Protein AF-A0A7X0HT77-F1 (afdb_monomer)

Solvent-accessible surface area (backbone atoms only — not comparable to full-atom values): 7032 Å² total; per-residue (Å²): 119,76,43,78,57,40,73,88,34,80,32,79,78,48,75,46,82,43,75,36,93,40,74,44,34,36,32,41,37,42,38,34,40,29,39,38,37,39,40,57,49,73,36,59,45,48,38,40,27,39,40,38,36,36,20,50,75,81,44,79,76,49,78,48,78,51,74,52,69,52,80,50,75,30,90,58,59,51,75,48,76,46,72,48,79,41,78,50,74,44,55,79,39,57,63,38,81,42,41,37,37,35,30,35,26,33,81,45,70,68,49,95,71,60,45,54,28,40,45,63,68,50,77,48,78,43,78,100

Radius of gyration: 16.93 Å; Cα contacts (8 Å, |Δi|>4): 342; chains: 1; bounding box: 42×22×46 Å

pLDDT: mean 90.61, std 7.8, range [62.62, 97.88]

Mean predicted aligned error: 4.73 Å

Secondary structure (DSSP, 8-state):
--EE-BBTB-EEEEEEEEEESSTT--EEEEEEEEEEEEE-TT-S-EEEEEEEEEEETTEEEEEEEEEEEE-S--SS-EEEEEEEEEEEEE--PPSEEEEEEEEEEEEEE-STT-EEEEEEEEEEEEE-

Sequence (128 aa):
MAIPFGVGTETTVLTLPVVTTQNLQPVKLDGFVQIQAVIPLGLLSYEYGVNLRIRRNGNLLLTETLRQGNSITLTLSFTQVSSIPISLVDNNSLLGTNTYTVTVEFFARSGAGVTITAQSRAINALTI

Structure (mmCIF, N/CA/C/O backbone):
data_AF-A0A7X0HT77-F1
#
_entry.id   AF-A0A7X0HT77-F1
#
loop_
_atom_site.group_PDB
_atom_site.id
_atom_site.type_symbol
_atom_site.label_atom_id
_atom_site.label_alt_id
_atom_site.label_comp_id
_atom_site.label_asym_id
_atom_site.label_entity_id
_atom_site.label_seq_id
_atom_site.pdbx_PDB_ins_code
_atom_site.Cartn_x
_atom_site.Cartn_y
_atom_site.Cartn_z
_atom_site.occupancy
_atom_site.B_iso_or_equiv
_atom_site.auth_seq_id
_atom_site.auth_comp_id
_atom_site.auth_asym_id
_atom_site.auth_atom_id
_atom_site.pdbx_PDB_model_num
ATOM 1 N N . MET A 1 1 ? 11.425 -7.467 4.389 1.00 70.31 1 MET A N 1
ATOM 2 C CA . MET A 1 1 ? 11.035 -8.275 3.212 1.00 70.31 1 MET A CA 1
ATOM 3 C C . MET A 1 1 ? 10.399 -7.353 2.178 1.00 70.31 1 MET A C 1
ATOM 5 O O . MET A 1 1 ? 9.533 -6.561 2.545 1.00 70.31 1 MET A O 1
ATOM 9 N N . ALA A 1 2 ? 10.855 -7.403 0.925 1.00 85.12 2 ALA A N 1
ATOM 10 C CA . ALA A 1 2 ? 10.259 -6.638 -0.170 1.00 85.12 2 ALA A CA 1
ATOM 11 C C . ALA A 1 2 ? 8.913 -7.260 -0.576 1.00 85.12 2 ALA A C 1
ATOM 13 O O . ALA A 1 2 ? 8.788 -8.482 -0.571 1.00 85.12 2 ALA A O 1
ATOM 14 N N . ILE A 1 3 ? 7.921 -6.439 -0.926 1.00 84.31 3 ILE A N 1
ATOM 15 C CA . ILE A 1 3 ? 6.627 -6.922 -1.443 1.00 84.31 3 ILE A CA 1
ATOM 16 C C . ILE A 1 3 ? 6.459 -6.336 -2.845 1.00 84.31 3 ILE A C 1
ATOM 18 O O . ILE A 1 3 ? 6.414 -5.104 -2.964 1.00 84.31 3 ILE A O 1
ATOM 22 N N . PRO A 1 4 ? 6.416 -7.176 -3.894 1.00 83.25 4 PRO A N 1
ATOM 23 C CA . PRO A 1 4 ? 6.081 -6.724 -5.235 1.00 83.25 4 PRO A CA 1
ATOM 24 C C . PRO A 1 4 ? 4.594 -6.365 -5.300 1.00 83.25 4 PRO A C 1
ATOM 26 O O . PRO A 1 4 ? 3.772 -6.976 -4.622 1.00 83.25 4 PRO A O 1
ATOM 29 N N . PHE A 1 5 ? 4.253 -5.380 -6.120 1.00 84.94 5 PHE A N 1
ATOM 30 C CA . PHE A 1 5 ? 2.870 -5.009 -6.407 1.00 84.94 5 PHE A CA 1
ATOM 31 C C . PHE A 1 5 ? 2.751 -4.557 -7.866 1.00 84.94 5 PHE A C 1
ATOM 33 O O . PHE A 1 5 ? 3.759 -4.251 -8.508 1.00 84.94 5 PHE A O 1
ATOM 40 N N . GLY A 1 6 ? 1.538 -4.604 -8.417 1.00 78.56 6 GLY A N 1
ATOM 41 C CA . GLY A 1 6 ? 1.288 -4.502 -9.857 1.00 78.56 6 GLY A CA 1
ATOM 42 C C . GLY A 1 6 ? 0.388 -3.336 -10.253 1.00 78.56 6 GLY A C 1
ATOM 43 O O . GLY A 1 6 ? -0.196 -2.658 -9.406 1.00 78.56 6 GLY A O 1
ATOM 44 N N . VAL A 1 7 ? 0.285 -3.109 -11.565 1.00 79.25 7 VAL A N 1
ATOM 45 C CA . VAL A 1 7 ? -0.640 -2.125 -12.148 1.00 79.25 7 VAL A CA 1
ATOM 46 C C . VAL A 1 7 ? -2.069 -2.623 -11.979 1.00 79.25 7 VAL A C 1
ATOM 48 O O . VAL A 1 7 ? -2.349 -3.783 -12.279 1.00 79.25 7 VAL A O 1
ATOM 51 N N . GLY A 1 8 ? -2.961 -1.766 -11.480 1.00 76.25 8 GLY A N 1
ATOM 52 C CA . GLY A 1 8 ? -4.371 -2.119 -11.292 1.00 76.25 8 GLY A CA 1
ATOM 53 C C . GLY A 1 8 ? -4.623 -3.167 -10.202 1.00 76.25 8 GLY A C 1
ATOM 54 O O . GLY A 1 8 ? -5.720 -3.713 -10.127 1.00 76.25 8 GLY A O 1
ATOM 55 N N . THR A 1 9 ? -3.613 -3.504 -9.389 1.00 86.81 9 THR A N 1
ATOM 56 C CA . THR A 1 9 ? -3.719 -4.513 -8.326 1.00 86.81 9 THR A CA 1
ATOM 57 C C . THR A 1 9 ? -3.324 -3.906 -6.990 1.00 86.81 9 THR A C 1
ATOM 59 O O . THR A 1 9 ? -2.144 -3.663 -6.726 1.00 86.81 9 THR A O 1
ATOM 62 N N . GLU A 1 10 ? -4.306 -3.702 -6.115 1.00 92.50 10 GLU A N 1
ATOM 63 C CA . GLU A 1 10 ? -4.029 -3.313 -4.736 1.00 92.50 10 GLU A CA 1
ATOM 64 C C . GLU A 1 10 ? -3.387 -4.471 -3.975 1.00 92.50 10 GLU A C 1
ATOM 66 O O . GLU A 1 10 ? -3.921 -5.575 -3.907 1.00 92.50 10 GLU A O 1
ATOM 71 N N . THR A 1 11 ? -2.230 -4.211 -3.378 1.00 94.62 11 THR A N 1
ATOM 72 C CA . THR A 1 11 ? -1.493 -5.191 -2.583 1.00 94.62 11 THR A CA 1
ATOM 73 C C . THR A 1 11 ? -1.433 -4.735 -1.137 1.00 94.62 11 THR A C 1
ATOM 75 O O . THR A 1 11 ? -0.940 -3.644 -0.848 1.00 94.62 11 THR A O 1
ATOM 78 N N . THR A 1 12 ? -1.913 -5.572 -0.219 1.00 95.62 12 THR A N 1
ATOM 79 C CA . THR A 1 12 ? -1.812 -5.322 1.222 1.00 95.62 12 THR A CA 1
ATOM 80 C C . THR A 1 12 ? -0.361 -5.369 1.670 1.00 95.62 12 THR A C 1
ATOM 82 O O . THR A 1 12 ? 0.363 -6.325 1.397 1.00 95.62 12 THR A O 1
ATOM 85 N N . VAL A 1 13 ? 0.060 -4.328 2.383 1.00 95.44 13 VAL A N 1
ATOM 86 C CA . VAL A 1 13 ? 1.430 -4.194 2.887 1.00 95.44 13 VAL A CA 1
ATOM 87 C C . VAL A 1 13 ? 1.516 -4.176 4.403 1.00 95.44 13 VAL A C 1
ATOM 89 O O . VAL A 1 13 ? 2.564 -4.529 4.938 1.00 95.44 13 VAL A O 1
ATOM 92 N N . LEU A 1 14 ? 0.441 -3.774 5.082 1.00 95.81 14 LEU A N 1
ATOM 93 C CA . LEU A 1 14 ? 0.316 -3.775 6.536 1.00 95.81 14 LEU A CA 1
ATOM 94 C C . LEU A 1 14 ? -1.140 -3.999 6.936 1.00 95.81 14 LEU A C 1
ATOM 96 O O . LEU A 1 14 ? -2.061 -3.527 6.266 1.00 95.81 14 LEU A O 1
ATOM 100 N N . THR A 1 15 ? -1.321 -4.644 8.081 1.00 96.56 15 THR A N 1
ATOM 101 C CA . THR A 1 15 ? -2.596 -4.747 8.792 1.00 96.56 15 THR A CA 1
ATOM 102 C C . THR A 1 15 ? -2.352 -4.471 10.267 1.00 96.56 15 THR A C 1
ATOM 104 O O . THR A 1 15 ? -1.425 -5.043 10.840 1.00 96.56 15 THR A O 1
ATOM 107 N N . LEU A 1 16 ? -3.178 -3.630 10.881 1.00 97.25 16 LEU A N 1
ATOM 108 C CA . LEU A 1 16 ? -3.094 -3.285 12.295 1.00 97.25 16 LEU A CA 1
ATOM 109 C C . LEU A 1 16 ? -4.485 -3.387 12.939 1.00 97.25 16 LEU A C 1
ATOM 111 O O . LEU A 1 16 ? -5.359 -2.578 12.614 1.00 97.25 16 LEU A O 1
ATOM 115 N N . PRO A 1 17 ? -4.718 -4.358 13.838 1.00 97.31 17 PRO A N 1
ATOM 116 C CA . PRO A 1 17 ? -5.907 -4.360 14.676 1.00 97.31 17 PRO A CA 1
ATOM 117 C C . PRO A 1 17 ? -5.767 -3.309 15.785 1.00 97.31 17 PRO A C 1
ATOM 119 O O . PRO A 1 17 ? -4.743 -3.241 16.461 1.00 97.31 17 PRO A O 1
ATOM 122 N N . VAL A 1 18 ? -6.809 -2.508 15.989 1.00 96.75 18 VAL A N 1
ATOM 123 C CA . VAL A 1 18 ? -6.887 -1.493 17.045 1.00 96.75 18 VAL A CA 1
ATOM 124 C C . VAL A 1 18 ? -8.207 -1.663 17.775 1.00 96.75 18 VAL A C 1
ATOM 126 O O . VAL A 1 18 ? -9.269 -1.654 17.152 1.00 96.75 18 VAL A O 1
ATOM 129 N N . VAL A 1 19 ? -8.145 -1.826 19.091 1.00 96.31 19 VAL A N 1
ATOM 130 C CA . VAL A 1 19 ? -9.336 -1.958 19.932 1.00 96.31 19 VAL A CA 1
ATOM 131 C C . VAL A 1 19 ? -9.756 -0.580 20.404 1.00 96.31 19 VAL A C 1
ATOM 133 O O . VAL A 1 19 ? -8.963 0.116 21.025 1.00 96.31 19 VAL A O 1
ATOM 136 N N . THR A 1 20 ? -11.001 -0.209 20.147 1.00 96.12 20 THR A N 1
ATOM 137 C CA . THR A 1 20 ? -11.623 0.984 20.720 1.00 96.12 20 THR A CA 1
ATOM 138 C C . THR A 1 20 ? -12.612 0.575 21.801 1.00 96.12 20 THR A C 1
ATOM 140 O O . THR A 1 20 ? -13.305 -0.441 21.698 1.00 96.12 20 THR A O 1
ATOM 143 N N . THR A 1 21 ? -12.656 1.359 22.872 1.00 95.12 21 THR A N 1
ATOM 144 C CA . THR A 1 21 ? -13.464 1.085 24.071 1.00 95.12 21 THR A CA 1
ATOM 145 C C . THR A 1 21 ? -14.703 1.970 24.156 1.00 95.12 21 THR A C 1
ATOM 147 O O . THR A 1 21 ? -15.550 1.765 25.025 1.00 95.12 21 THR A O 1
ATOM 150 N N . GLN A 1 22 ? -14.834 2.931 23.240 1.00 93.44 22 GLN A N 1
ATOM 151 C CA . GLN A 1 22 ? -15.973 3.833 23.125 1.00 93.44 22 GLN A CA 1
ATOM 152 C C . GLN A 1 22 ? -16.408 3.943 21.662 1.00 93.44 22 GLN A C 1
ATOM 154 O O . GLN A 1 22 ? -15.613 3.751 20.740 1.00 93.44 22 GLN A O 1
ATOM 159 N N . ASN A 1 23 ? -17.688 4.240 21.443 1.00 90.50 23 ASN A N 1
ATOM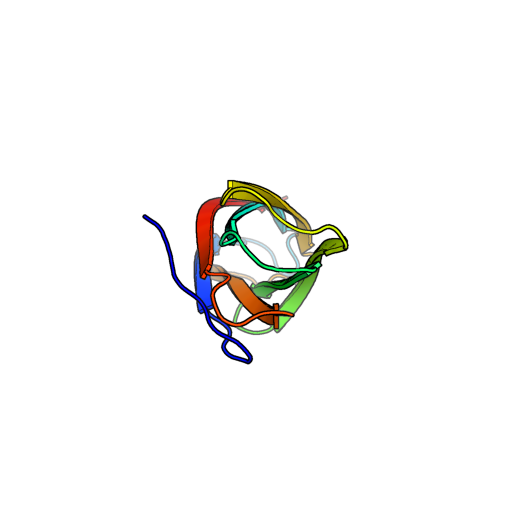 160 C CA . ASN A 1 23 ? -18.187 4.490 20.097 1.00 90.50 23 ASN A CA 1
ATOM 161 C C . ASN A 1 23 ? -17.625 5.819 19.573 1.00 90.50 23 ASN A C 1
ATOM 163 O O . ASN A 1 23 ? -17.624 6.797 20.318 1.00 90.50 23 ASN A O 1
ATOM 167 N N . LEU A 1 24 ? -17.192 5.856 18.308 1.00 91.88 24 LEU A N 1
ATOM 168 C CA . LEU A 1 24 ? -16.564 7.032 17.689 1.00 91.88 24 LEU A CA 1
ATOM 169 C C . LEU A 1 24 ? -15.292 7.503 18.419 1.00 91.88 24 LEU A C 1
ATOM 171 O O . LEU A 1 24 ? -14.954 8.685 18.391 1.00 91.88 24 LEU A O 1
ATOM 175 N N . GLN A 1 25 ? -14.577 6.582 19.073 1.00 95.19 25 GLN A N 1
ATOM 176 C CA . GLN A 1 25 ? -13.308 6.898 19.719 1.00 95.19 25 GLN A CA 1
ATOM 177 C C . GLN A 1 25 ? -12.271 7.318 18.663 1.00 95.19 25 GLN A C 1
ATOM 179 O O . GLN A 1 25 ? -12.002 6.534 17.743 1.00 95.19 25 GLN A O 1
ATOM 184 N N . PRO A 1 26 ? -11.652 8.504 18.765 1.00 96.50 26 PRO A N 1
ATOM 185 C CA . PRO A 1 26 ? -10.634 8.909 17.811 1.00 96.50 26 PRO A CA 1
ATOM 186 C C . PRO A 1 26 ? -9.434 7.957 17.821 1.00 96.50 26 PRO A C 1
ATOM 188 O O . PRO A 1 26 ? -8.910 7.591 18.874 1.00 96.50 26 PRO A O 1
ATOM 191 N N . VAL A 1 27 ? -8.968 7.582 16.633 1.00 97.62 27 VAL A N 1
ATOM 192 C CA . VAL A 1 27 ? -7.737 6.813 16.441 1.00 97.62 27 VAL A CA 1
ATOM 193 C C . VAL A 1 27 ? -6.775 7.633 15.597 1.00 97.62 27 VAL A C 1
ATOM 195 O O . VAL A 1 27 ? -7.007 7.863 14.410 1.00 97.62 27 VAL A O 1
ATOM 198 N N . LYS A 1 28 ? -5.669 8.068 16.198 1.00 97.62 28 LYS A N 1
ATOM 199 C CA . LYS A 1 28 ? -4.553 8.663 15.465 1.00 97.62 28 LYS A CA 1
ATOM 200 C C . LYS A 1 28 ? -3.727 7.545 14.842 1.00 97.62 28 LYS A C 1
ATOM 202 O O . LYS A 1 28 ? -3.257 6.666 15.559 1.00 97.62 28 LYS A O 1
ATOM 207 N N . LEU A 1 29 ? -3.535 7.591 13.528 1.00 97.62 29 LEU A N 1
ATOM 208 C CA . LEU A 1 29 ? -2.611 6.718 12.812 1.00 97.62 29 LEU A CA 1
ATOM 209 C C . LEU A 1 29 ? -1.428 7.533 12.313 1.00 97.62 29 LEU A C 1
ATOM 211 O O . LEU A 1 29 ? -1.621 8.561 11.662 1.00 97.62 29 LEU A O 1
ATOM 215 N N . ASP A 1 30 ? -0.228 7.018 12.554 1.00 97.75 30 ASP A N 1
ATOM 216 C CA . ASP A 1 30 ? 1.016 7.544 12.002 1.00 97.75 30 ASP A CA 1
ATOM 217 C C . ASP A 1 30 ? 1.873 6.397 11.472 1.00 97.75 30 ASP A C 1
ATOM 219 O O . ASP A 1 30 ? 1.861 5.283 12.001 1.00 97.75 30 ASP A O 1
ATOM 223 N N . GLY A 1 31 ? 2.622 6.646 10.405 1.00 96.81 31 GLY A N 1
ATOM 224 C CA . GLY A 1 31 ? 3.429 5.606 9.788 1.00 96.81 31 GLY A CA 1
ATOM 225 C C . GLY A 1 31 ? 4.026 6.013 8.456 1.00 96.81 31 GLY A C 1
ATOM 226 O O . GLY A 1 31 ? 4.067 7.189 8.098 1.00 96.81 31 GLY A O 1
ATOM 227 N N . PHE A 1 32 ? 4.496 5.017 7.715 1.00 97.06 32 PHE A N 1
ATOM 228 C CA . PHE A 1 32 ? 5.012 5.204 6.370 1.00 97.06 32 PHE A CA 1
ATOM 229 C C . PHE A 1 32 ? 5.082 3.889 5.590 1.00 97.06 32 PHE A C 1
ATOM 231 O O . PHE A 1 32 ? 5.148 2.794 6.157 1.00 97.06 32 PHE A O 1
ATOM 238 N N . VAL A 1 33 ? 5.171 4.012 4.267 1.00 96.88 33 VAL A N 1
ATOM 239 C CA . VAL A 1 33 ? 5.593 2.932 3.370 1.00 96.88 33 VAL A CA 1
ATOM 240 C C . VAL A 1 33 ? 6.744 3.434 2.506 1.00 96.88 33 VAL A C 1
ATOM 242 O O . VAL A 1 33 ? 6.5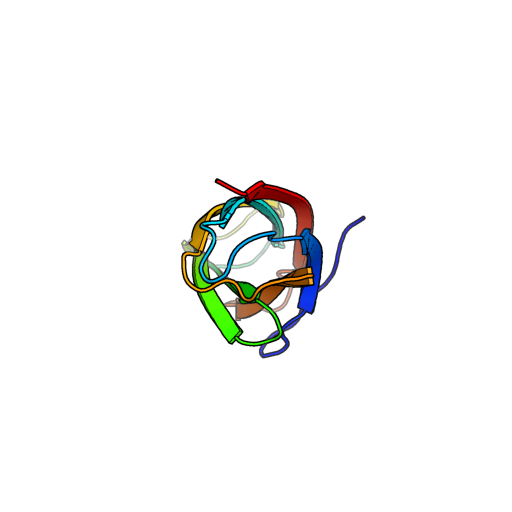96 4.411 1.774 1.00 96.88 33 VAL A O 1
ATOM 245 N N . GLN A 1 34 ? 7.889 2.753 2.565 1.00 96.12 34 GLN A N 1
ATOM 246 C CA . GLN A 1 34 ? 8.994 2.993 1.644 1.00 96.12 34 GLN A CA 1
ATOM 247 C C . GLN A 1 34 ? 8.759 2.258 0.330 1.00 96.12 34 GLN A C 1
ATOM 249 O O . GLN A 1 34 ? 8.486 1.057 0.309 1.00 96.12 34 GLN A O 1
ATOM 254 N N . ILE A 1 35 ? 8.924 2.985 -0.764 1.00 94.88 35 ILE A N 1
ATOM 255 C CA . ILE A 1 35 ? 8.863 2.507 -2.135 1.00 94.88 35 ILE A CA 1
ATOM 256 C C . ILE A 1 35 ? 10.276 2.547 -2.701 1.00 94.88 35 ILE A C 1
ATOM 258 O O . ILE A 1 35 ? 10.916 3.596 -2.712 1.00 94.88 35 ILE A O 1
ATOM 262 N N . GLN A 1 36 ? 10.753 1.403 -3.174 1.00 93.56 36 GLN A N 1
ATOM 263 C CA . GLN A 1 36 ? 12.005 1.294 -3.906 1.00 93.56 36 GLN A CA 1
ATOM 264 C C . GLN A 1 36 ? 11.703 1.050 -5.376 1.00 93.56 36 GLN A C 1
ATOM 266 O O . GLN A 1 36 ? 11.087 0.036 -5.705 1.00 93.56 36 GLN A O 1
ATOM 271 N N . ALA A 1 37 ? 12.194 1.934 -6.237 1.00 90.62 37 ALA A N 1
ATOM 272 C CA . ALA A 1 37 ? 12.164 1.799 -7.682 1.00 90.62 37 ALA A CA 1
ATOM 273 C C . ALA A 1 37 ? 13.581 1.540 -8.215 1.00 90.62 37 ALA A C 1
ATOM 275 O O . ALA A 1 37 ? 14.509 2.278 -7.894 1.00 90.62 37 ALA A O 1
ATOM 276 N N . VAL A 1 38 ? 13.755 0.500 -9.025 1.00 90.88 38 VAL A N 1
ATOM 277 C CA . VAL A 1 38 ? 14.999 0.207 -9.747 1.00 90.88 38 VAL A CA 1
ATOM 278 C C . VAL A 1 38 ? 14.806 0.623 -11.195 1.00 90.88 38 VAL A C 1
ATOM 280 O O . VAL A 1 38 ? 13.940 0.093 -11.897 1.00 90.88 38 VAL A O 1
ATOM 283 N N . ILE A 1 39 ? 15.601 1.598 -11.623 1.00 90.06 39 ILE A N 1
ATOM 284 C CA . ILE A 1 39 ? 15.501 2.232 -12.930 1.00 90.06 39 ILE A CA 1
ATOM 285 C C . ILE A 1 39 ? 16.658 1.723 -13.800 1.00 90.06 39 ILE A C 1
ATOM 287 O O . ILE A 1 39 ? 17.821 1.913 -13.430 1.00 90.06 39 ILE A O 1
ATOM 291 N N . PRO A 1 40 ? 16.380 1.046 -14.928 1.00 88.44 40 PRO A N 1
ATOM 292 C CA . PRO A 1 40 ? 17.427 0.546 -15.810 1.00 88.44 40 PRO A CA 1
ATOM 293 C C . PRO A 1 40 ? 18.100 1.684 -16.590 1.00 88.44 40 PRO A C 1
ATOM 295 O O . PRO A 1 40 ? 17.516 2.747 -16.809 1.00 88.44 40 PRO A O 1
ATOM 298 N N . LEU A 1 41 ? 19.331 1.435 -17.039 1.00 88.25 41 LEU A N 1
ATOM 299 C CA . LEU A 1 41 ? 20.033 2.319 -17.973 1.00 88.25 41 LEU A CA 1
ATOM 300 C C . LEU A 1 41 ? 19.354 2.324 -19.351 1.00 88.25 41 LEU A C 1
ATOM 302 O O . LEU A 1 41 ? 18.651 1.379 -19.710 1.00 88.25 41 LEU A O 1
ATOM 306 N N . GLY A 1 42 ? 19.601 3.368 -20.140 1.00 83.56 42 GLY A N 1
ATOM 307 C CA . GLY A 1 42 ? 19.127 3.466 -21.524 1.00 83.56 42 GLY A CA 1
ATOM 308 C C . GLY A 1 42 ? 17.696 3.983 -21.686 1.00 83.56 42 GLY A C 1
ATOM 309 O O . GLY A 1 42 ? 17.231 4.118 -22.816 1.00 83.56 42 GLY A O 1
ATOM 310 N N . LEU A 1 43 ? 16.998 4.317 -20.594 1.00 84.19 43 LEU A N 1
ATOM 311 C CA . LEU A 1 43 ? 15.735 5.049 -20.684 1.00 84.19 43 LEU A CA 1
ATOM 312 C C . LEU A 1 43 ? 16.001 6.527 -21.005 1.00 84.19 43 LEU A C 1
ATOM 314 O O . LEU A 1 43 ? 16.893 7.148 -20.426 1.00 84.19 43 LEU A O 1
ATOM 318 N N . LEU A 1 44 ? 15.201 7.091 -21.912 1.00 84.19 44 LEU A N 1
ATOM 319 C CA . LEU A 1 44 ? 15.203 8.528 -22.231 1.00 84.19 44 LEU A CA 1
ATOM 320 C C . LEU A 1 44 ? 14.415 9.350 -21.201 1.00 84.19 44 LEU A C 1
ATOM 322 O O . LEU A 1 44 ? 14.635 10.548 -21.035 1.00 84.19 44 LEU A O 1
ATOM 326 N N . SER A 1 45 ? 13.486 8.693 -20.512 1.00 84.31 45 SER A N 1
ATOM 327 C CA . SER A 1 45 ? 12.714 9.233 -19.403 1.00 84.31 45 SER A CA 1
ATOM 328 C C . SER A 1 45 ? 12.212 8.093 -18.522 1.00 84.31 45 SER A C 1
ATOM 330 O O . SER A 1 45 ? 12.064 6.951 -18.969 1.00 84.31 45 SER A O 1
ATOM 332 N N . TYR A 1 46 ? 11.937 8.396 -17.258 1.00 86.44 46 TYR A N 1
ATOM 333 C CA . TYR A 1 46 ? 11.237 7.487 -16.361 1.00 86.44 46 TYR A CA 1
ATOM 334 C C . TYR A 1 46 ? 10.152 8.241 -15.604 1.00 86.44 46 TYR A C 1
ATOM 336 O O . TYR A 1 46 ? 10.311 9.406 -15.255 1.00 86.44 46 TYR A O 1
ATOM 344 N N . GLU A 1 47 ? 9.059 7.553 -15.325 1.00 87.75 47 GLU A N 1
ATOM 345 C CA . GLU A 1 47 ? 7.991 8.011 -14.461 1.00 87.75 47 GLU A CA 1
ATOM 346 C C . GLU A 1 47 ? 7.352 6.797 -13.796 1.00 87.75 47 GLU A C 1
ATOM 348 O O . GLU A 1 47 ? 7.129 5.763 -14.439 1.00 87.75 47 GLU A O 1
ATOM 353 N N . TYR A 1 48 ? 7.046 6.927 -12.512 1.00 88.94 48 TYR A N 1
ATOM 354 C CA . TYR A 1 48 ? 6.223 5.976 -11.794 1.00 88.94 48 TYR A CA 1
ATOM 355 C C . TYR A 1 48 ? 5.291 6.668 -10.805 1.00 88.94 48 TYR A C 1
ATOM 357 O O . TYR A 1 48 ? 5.613 7.704 -10.218 1.00 88.94 48 TYR A O 1
ATOM 365 N N . GLY A 1 49 ? 4.125 6.055 -10.627 1.00 91.31 49 GLY A N 1
ATOM 366 C CA . GLY A 1 49 ? 3.083 6.499 -9.717 1.00 91.31 49 GLY A CA 1
ATOM 367 C C . GLY A 1 49 ? 2.620 5.362 -8.814 1.00 91.31 49 GLY A C 1
ATOM 368 O O . GLY A 1 49 ? 2.238 4.300 -9.312 1.00 91.31 49 GLY A O 1
ATOM 369 N N . VAL A 1 50 ? 2.631 5.595 -7.502 1.00 93.69 50 VAL A N 1
ATOM 370 C CA . VAL A 1 50 ? 2.125 4.676 -6.479 1.00 93.69 50 VAL A CA 1
ATOM 371 C C . VAL A 1 50 ? 1.009 5.343 -5.691 1.00 93.69 50 VAL A C 1
ATOM 373 O O . VAL A 1 50 ? 1.204 6.425 -5.141 1.00 93.69 50 VAL A O 1
ATOM 376 N N . ASN A 1 51 ? -0.127 4.661 -5.591 1.00 95.19 51 ASN A N 1
ATOM 377 C CA . ASN A 1 51 ? -1.174 5.001 -4.638 1.00 95.19 51 ASN A CA 1
ATOM 378 C C . ASN A 1 51 ? -0.978 4.172 -3.377 1.00 95.19 51 ASN A C 1
ATOM 380 O O . ASN A 1 51 ? -0.838 2.954 -3.457 1.00 95.19 51 ASN A O 1
ATOM 384 N N . LEU A 1 52 ? -1.009 4.821 -2.222 1.00 96.75 52 LEU A N 1
ATOM 385 C CA . LEU A 1 52 ? -1.168 4.194 -0.921 1.00 96.75 52 LEU A CA 1
ATOM 386 C C . LEU A 1 52 ? -2.589 4.456 -0.449 1.00 96.75 52 LEU A C 1
ATOM 388 O O . LEU A 1 52 ? -3.053 5.590 -0.492 1.00 96.75 52 LEU A O 1
ATOM 392 N N . ARG A 1 53 ? -3.283 3.426 0.026 1.00 97.50 53 ARG A N 1
ATOM 393 C CA . ARG A 1 53 ? -4.630 3.566 0.580 1.00 97.50 53 ARG A CA 1
ATOM 394 C C . ARG A 1 53 ? -4.704 2.973 1.967 1.00 97.50 53 ARG A C 1
ATOM 396 O O . ARG A 1 53 ? -4.120 1.923 2.229 1.00 97.50 53 ARG A O 1
ATOM 403 N N . ILE A 1 54 ? -5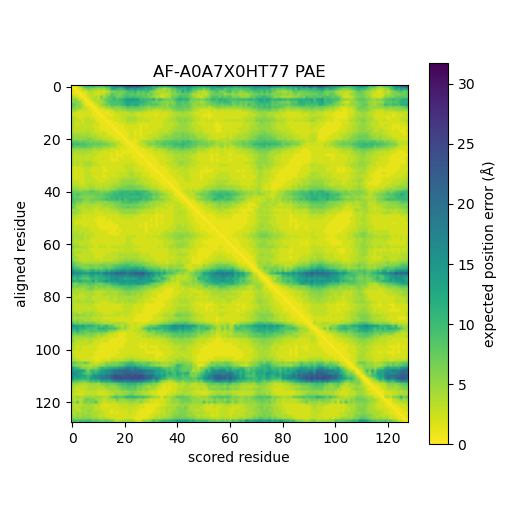.449 3.642 2.837 1.00 97.81 54 ILE A N 1
ATOM 404 C CA . ILE A 1 54 ? -5.712 3.185 4.199 1.00 97.81 54 ILE A CA 1
ATOM 405 C C . ILE A 1 54 ? -7.195 2.918 4.327 1.00 97.81 54 ILE A C 1
ATOM 407 O O . ILE A 1 54 ? -8.019 3.773 3.996 1.00 97.81 54 ILE A O 1
ATOM 411 N N . ARG A 1 55 ? -7.530 1.726 4.812 1.00 97.75 55 ARG A N 1
ATOM 412 C CA . ARG A 1 55 ? -8.907 1.293 5.024 1.00 97.75 55 ARG A CA 1
ATOM 413 C C . ARG A 1 55 ? -9.128 0.853 6.454 1.00 97.75 55 ARG A C 1
ATOM 415 O O . ARG A 1 55 ? -8.284 0.146 6.991 1.00 97.75 55 ARG A O 1
ATOM 422 N N . ARG A 1 56 ? -10.288 1.171 7.020 1.00 97.00 56 ARG A N 1
ATOM 423 C CA . ARG A 1 56 ? -10.790 0.569 8.260 1.00 97.00 56 ARG A CA 1
ATOM 424 C C . ARG A 1 56 ? -11.912 -0.397 7.927 1.00 97.00 56 ARG A C 1
ATOM 426 O O . ARG A 1 56 ? -12.947 0.028 7.420 1.00 97.00 56 ARG A O 1
ATOM 433 N N . ASN A 1 57 ? -11.734 -1.679 8.238 1.00 96.38 57 ASN A N 1
ATOM 434 C CA . ASN A 1 57 ? -12.740 -2.721 7.985 1.00 96.38 57 ASN A CA 1
ATOM 435 C C . ASN A 1 57 ? -13.262 -2.693 6.528 1.00 96.38 57 ASN A C 1
ATOM 437 O O . ASN A 1 57 ? -14.450 -2.864 6.282 1.00 96.38 57 ASN A O 1
ATOM 441 N N . GLY A 1 58 ? -12.382 -2.392 5.565 1.00 95.50 58 GLY A N 1
ATOM 442 C CA . GLY A 1 58 ? -12.727 -2.237 4.146 1.00 95.50 58 GLY A CA 1
ATOM 443 C C . GLY A 1 58 ? -13.143 -0.824 3.706 1.00 95.50 58 GLY A C 1
ATOM 444 O O . GLY A 1 58 ? -13.022 -0.515 2.523 1.00 95.50 58 GLY A O 1
ATOM 445 N N . ASN A 1 59 ? -13.534 0.069 4.620 1.00 95.94 59 ASN A N 1
ATOM 446 C CA . ASN A 1 59 ? -13.899 1.450 4.283 1.00 95.94 59 ASN A CA 1
ATOM 447 C C . ASN A 1 59 ? -12.659 2.310 4.042 1.00 95.94 59 ASN A C 1
ATOM 449 O O . ASN A 1 59 ? -11.795 2.391 4.913 1.00 95.94 59 ASN A O 1
ATOM 453 N N . LEU A 1 60 ? -12.581 2.971 2.886 1.00 96.94 60 LEU A N 1
ATOM 454 C CA . LEU A 1 60 ? -11.485 3.879 2.539 1.00 96.94 60 LEU A CA 1
ATOM 455 C C . LEU A 1 60 ? -11.485 5.118 3.440 1.00 96.94 60 LEU A C 1
ATOM 457 O O . LEU A 1 60 ? -12.495 5.805 3.548 1.00 96.94 60 LEU A O 1
ATOM 461 N N . LEU A 1 61 ? -10.334 5.396 4.051 1.00 96.62 61 LEU A N 1
ATOM 462 C CA . LEU A 1 61 ? -10.108 6.564 4.902 1.00 96.62 61 LEU A CA 1
ATOM 463 C C . LEU A 1 61 ? -9.221 7.607 4.222 1.00 96.62 61 LEU A C 1
ATOM 465 O O . LEU A 1 61 ? -9.505 8.797 4.292 1.00 96.62 61 LEU A O 1
ATOM 469 N N . LEU A 1 62 ? -8.139 7.159 3.581 1.00 95.88 62 LEU A N 1
ATOM 470 C CA . LEU A 1 62 ? -7.130 8.030 2.983 1.00 95.88 62 LEU A CA 1
ATOM 471 C C . LEU A 1 62 ? -6.560 7.393 1.717 1.00 95.88 62 LEU A C 1
ATOM 473 O O . LEU A 1 62 ? -6.366 6.176 1.668 1.00 95.88 62 LEU A O 1
ATOM 477 N N . THR A 1 63 ? -6.267 8.227 0.720 1.00 96.75 63 THR A N 1
ATOM 478 C CA . THR A 1 63 ? -5.402 7.884 -0.414 1.00 96.75 63 THR A CA 1
ATOM 479 C C . THR A 1 63 ? -4.261 8.890 -0.479 1.00 96.75 63 THR A C 1
ATOM 481 O O . THR A 1 63 ? -4.512 10.083 -0.593 1.00 96.75 63 THR A O 1
ATOM 484 N N . GLU A 1 64 ? -3.029 8.399 -0.442 1.00 96.25 64 GLU A N 1
ATOM 485 C CA . GLU A 1 64 ? -1.808 9.173 -0.649 1.00 96.25 64 GLU A CA 1
ATOM 486 C C . GLU A 1 64 ? -1.171 8.778 -1.976 1.00 96.25 64 GLU A C 1
ATOM 488 O O . GLU A 1 64 ? -1.205 7.611 -2.372 1.00 96.25 64 GLU A O 1
ATOM 493 N N . THR A 1 65 ? -0.585 9.745 -2.676 1.00 94.44 65 THR A N 1
ATOM 494 C CA . THR A 1 65 ? -0.020 9.528 -4.013 1.00 94.44 65 THR A CA 1
ATOM 495 C C . THR A 1 65 ? 1.449 9.919 -4.038 1.00 94.44 65 THR A C 1
ATOM 497 O O . THR A 1 65 ? 1.802 11.069 -3.793 1.00 94.44 65 THR A O 1
ATOM 500 N N . LEU A 1 66 ? 2.310 8.974 -4.410 1.00 93.88 66 LEU A N 1
ATOM 501 C CA . LEU A 1 66 ? 3.690 9.245 -4.794 1.00 93.88 66 LEU A CA 1
ATOM 502 C C . LEU A 1 66 ? 3.784 9.234 -6.311 1.00 93.88 66 LEU A C 1
ATOM 504 O O . LEU A 1 66 ? 3.506 8.215 -6.937 1.00 93.88 66 LEU A O 1
ATOM 508 N N . ARG A 1 67 ? 4.244 10.337 -6.895 1.00 92.44 67 ARG A N 1
ATOM 509 C CA . ARG A 1 67 ? 4.605 10.406 -8.310 1.00 92.44 67 ARG A CA 1
ATOM 510 C C . ARG A 1 67 ? 6.029 10.913 -8.431 1.00 92.44 67 ARG A C 1
ATOM 512 O O . ARG A 1 67 ? 6.387 11.916 -7.821 1.00 92.44 67 ARG A O 1
ATOM 519 N N . GLN A 1 68 ? 6.838 10.190 -9.184 1.00 90.38 68 GLN A N 1
ATOM 520 C CA . GLN A 1 68 ? 8.244 10.494 -9.406 1.00 90.38 68 GLN A CA 1
ATOM 521 C C . GLN A 1 68 ? 8.541 10.314 -10.882 1.00 90.38 68 GLN A C 1
ATOM 523 O O . GLN A 1 68 ? 8.023 9.395 -11.514 1.00 90.38 68 GLN A O 1
ATOM 528 N N . GLY A 1 69 ? 9.386 11.174 -11.430 1.00 87.31 69 GLY A N 1
ATOM 529 C CA . GLY A 1 69 ? 9.808 11.047 -12.808 1.00 87.31 69 GLY A CA 1
ATOM 530 C C . GLY A 1 69 ? 10.865 12.062 -13.188 1.00 87.31 69 GLY A C 1
ATOM 531 O O . GLY A 1 69 ? 11.059 13.070 -12.509 1.00 87.31 69 GLY A O 1
ATOM 532 N N . ASN A 1 70 ? 11.561 11.769 -14.276 1.00 82.75 70 ASN A N 1
ATOM 533 C CA . ASN A 1 70 ? 12.533 12.662 -14.877 1.00 82.75 70 ASN A CA 1
ATOM 534 C C . ASN A 1 70 ? 12.657 12.371 -16.379 1.00 82.75 70 ASN A C 1
ATOM 536 O O . ASN A 1 70 ? 12.406 11.253 -16.835 1.00 82.75 70 ASN A O 1
ATOM 540 N N . SER A 1 71 ? 13.083 13.375 -17.137 1.00 78.69 71 SER A N 1
ATOM 541 C CA . SER A 1 71 ? 13.344 13.284 -18.570 1.00 78.69 71 SER A CA 1
ATOM 542 C C . SER A 1 71 ? 14.813 13.598 -18.831 1.00 78.69 71 SER A C 1
ATOM 544 O O . SER A 1 71 ? 15.190 14.753 -19.008 1.00 78.69 71 SER A O 1
ATOM 546 N N . ILE A 1 72 ? 15.647 12.560 -18.822 1.00 74.19 72 ILE A N 1
ATOM 547 C CA . ILE A 1 72 ? 17.069 12.628 -19.159 1.00 74.19 72 ILE A CA 1
ATOM 548 C C . ILE A 1 72 ? 17.536 11.246 -19.619 1.00 74.19 72 ILE A C 1
ATOM 550 O O . ILE A 1 72 ? 17.113 10.233 -19.059 1.00 74.19 72 ILE A O 1
ATOM 554 N N . THR A 1 73 ? 18.427 11.200 -20.613 1.00 76.00 73 THR A N 1
ATOM 555 C CA . THR A 1 73 ? 19.072 9.950 -21.028 1.00 76.00 73 THR A CA 1
ATOM 556 C C . THR A 1 73 ? 19.863 9.370 -19.861 1.00 76.00 73 THR A C 1
ATOM 558 O O . THR A 1 73 ? 20.871 9.936 -19.435 1.00 76.00 73 THR A O 1
ATOM 561 N N . LEU A 1 74 ? 19.416 8.226 -19.348 1.00 78.69 74 LEU A N 1
ATOM 562 C CA . LEU A 1 74 ? 20.084 7.535 -18.254 1.00 78.69 74 LEU A CA 1
ATOM 563 C C . LEU A 1 74 ? 21.281 6.749 -18.781 1.00 78.69 74 LEU A C 1
ATOM 565 O O . LEU A 1 74 ? 21.129 5.718 -19.436 1.00 78.69 74 LEU A O 1
ATOM 569 N N . THR A 1 75 ? 22.483 7.216 -18.462 1.00 80.81 75 THR A N 1
ATOM 570 C CA . THR A 1 75 ? 23.737 6.530 -18.810 1.00 80.81 75 THR A CA 1
ATOM 571 C C . THR A 1 75 ? 24.071 5.381 -17.858 1.00 80.81 75 THR A C 1
ATOM 573 O O . THR A 1 75 ? 24.890 4.531 -18.197 1.00 80.81 75 THR A O 1
ATOM 576 N N . LEU A 1 76 ? 23.423 5.322 -16.689 1.00 83.81 76 LEU A N 1
ATOM 577 C CA . LEU A 1 76 ? 23.589 4.287 -15.668 1.00 83.81 76 LEU A CA 1
ATOM 578 C C . LEU A 1 76 ? 22.229 3.877 -15.093 1.00 83.81 76 LEU A C 1
ATOM 580 O O . LEU A 1 76 ? 21.289 4.672 -15.059 1.00 83.81 76 LEU A O 1
ATOM 584 N N . SER A 1 77 ? 22.140 2.639 -14.606 1.00 88.62 77 SER A N 1
ATOM 585 C CA . SER A 1 77 ? 21.007 2.186 -13.800 1.00 88.62 77 SER A CA 1
ATOM 586 C C . SER A 1 77 ? 21.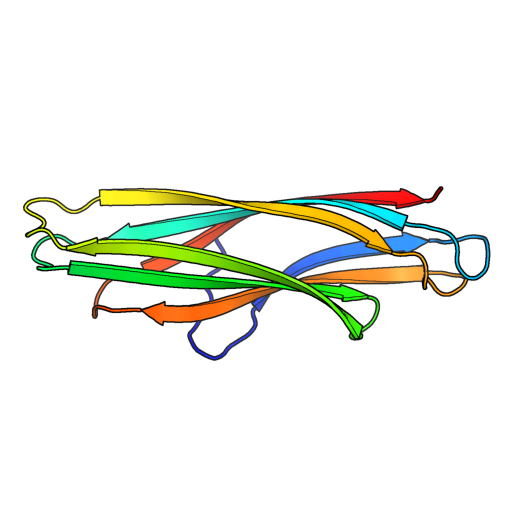143 2.708 -12.376 1.00 88.62 77 SER A C 1
ATOM 588 O O . SER A 1 77 ? 22.255 2.758 -11.847 1.00 88.62 77 SER A O 1
ATOM 590 N N . PHE A 1 78 ? 20.030 3.016 -11.720 1.00 89.56 78 PHE A N 1
ATOM 591 C CA . PHE A 1 78 ? 20.046 3.453 -10.328 1.00 89.56 78 PHE A CA 1
ATOM 592 C C . PHE A 1 78 ? 18.813 2.975 -9.564 1.00 89.56 78 PHE A C 1
ATOM 594 O O . PHE A 1 78 ? 17.801 2.580 -10.144 1.00 89.56 78 PHE A O 1
ATOM 601 N N . THR A 1 79 ? 18.906 3.039 -8.239 1.00 92.06 79 THR A N 1
ATOM 602 C CA . THR A 1 79 ? 17.808 2.724 -7.326 1.00 92.06 79 THR A CA 1
ATOM 603 C C . THR A 1 79 ? 17.365 3.998 -6.629 1.00 92.06 79 THR A C 1
ATOM 605 O O . THR A 1 79 ? 18.179 4.691 -6.023 1.00 92.06 79 THR A O 1
ATOM 608 N N . GLN A 1 80 ? 16.072 4.291 -6.685 1.00 90.88 80 GLN A N 1
ATOM 609 C CA . GLN A 1 80 ? 15.454 5.377 -5.940 1.00 90.88 80 GLN A CA 1
ATOM 610 C C . GLN A 1 80 ? 14.631 4.798 -4.797 1.00 90.88 80 GLN A C 1
ATOM 612 O O . GLN A 1 80 ? 13.853 3.865 -4.993 1.00 90.88 80 GLN A O 1
ATOM 617 N N . VAL A 1 81 ? 14.781 5.373 -3.607 1.00 93.75 81 VAL A N 1
ATOM 618 C CA . VAL A 1 81 ? 13.942 5.057 -2.451 1.00 93.75 81 VAL A CA 1
ATOM 619 C C . VAL A 1 81 ? 13.180 6.314 -2.067 1.00 93.75 81 VAL A C 1
ATOM 621 O O . VAL A 1 81 ? 13.751 7.395 -1.956 1.00 93.75 81 VAL A O 1
ATOM 624 N N . SER A 1 82 ? 11.873 6.188 -1.905 1.00 94.44 82 SER A N 1
ATOM 625 C CA . SER A 1 82 ? 10.978 7.270 -1.499 1.00 94.44 82 SER A CA 1
ATOM 626 C C . SER A 1 82 ? 10.039 6.770 -0.415 1.00 94.44 82 SER A C 1
ATOM 628 O O . SER A 1 82 ? 9.797 5.571 -0.308 1.00 94.44 82 SER A O 1
ATOM 630 N N . SER A 1 83 ? 9.523 7.674 0.410 1.00 94.62 83 SER A N 1
ATOM 631 C CA . SER A 1 83 ? 8.606 7.329 1.495 1.00 94.62 83 SER A CA 1
ATOM 632 C C . SER A 1 83 ? 7.264 8.007 1.275 1.00 94.62 83 SER A C 1
ATOM 634 O O . SER A 1 83 ? 7.227 9.189 0.943 1.00 94.62 83 SER A O 1
ATOM 636 N N . ILE A 1 84 ? 6.180 7.262 1.472 1.00 96.25 84 ILE A N 1
ATOM 637 C CA . ILE A 1 84 ? 4.822 7.801 1.533 1.00 96.25 84 ILE A CA 1
ATOM 638 C C . ILE A 1 84 ? 4.448 7.884 3.014 1.00 96.25 84 ILE A C 1
ATOM 640 O O . ILE A 1 84 ? 4.309 6.827 3.642 1.00 96.25 84 ILE A O 1
ATOM 644 N N . PRO A 1 85 ? 4.355 9.090 3.602 1.00 96.81 85 PRO A N 1
ATOM 645 C CA . PRO A 1 85 ? 3.985 9.236 5.000 1.00 96.81 85 PRO A CA 1
ATOM 646 C C . PRO A 1 85 ? 2.507 8.898 5.205 1.00 96.81 85 PRO A C 1
ATOM 648 O O . PRO A 1 85 ? 1.674 9.084 4.324 1.00 96.81 85 PRO A O 1
ATOM 651 N N . ILE A 1 86 ? 2.188 8.414 6.398 1.00 97.12 86 ILE A N 1
ATOM 652 C CA . ILE A 1 86 ? 0.827 8.203 6.874 1.00 97.12 86 ILE A CA 1
ATOM 653 C C . ILE A 1 86 ? 0.647 9.109 8.081 1.00 97.12 86 ILE A C 1
ATOM 655 O O . ILE A 1 86 ? 1.405 8.993 9.042 1.00 97.12 86 ILE A O 1
ATOM 659 N N . SER A 1 87 ? -0.354 9.984 8.042 1.00 96.19 87 SER A N 1
ATOM 660 C CA . SER A 1 87 ? -0.799 10.715 9.224 1.00 96.19 87 SER A CA 1
ATOM 661 C C . SER A 1 87 ? -2.273 11.073 9.083 1.00 96.19 87 SER A C 1
ATOM 663 O O . SER A 1 87 ? -2.639 11.912 8.265 1.00 96.19 87 SER A O 1
ATOM 665 N N . LEU A 1 88 ? -3.139 10.428 9.865 1.00 96.44 88 LEU A N 1
ATOM 666 C CA . LEU A 1 88 ? -4.576 10.716 9.861 1.00 96.44 88 LEU A CA 1
ATOM 667 C C . LEU A 1 88 ? -5.191 10.494 11.238 1.00 96.44 88 LEU A C 1
ATOM 669 O O . LEU A 1 88 ? -4.646 9.760 12.058 1.00 96.44 88 LEU A O 1
ATOM 673 N N . VAL A 1 89 ? -6.327 11.136 11.488 1.00 96.88 89 VAL A N 1
ATOM 674 C CA . VAL A 1 89 ? -7.160 10.883 12.667 1.00 96.88 89 VAL A CA 1
ATOM 675 C C . VAL A 1 89 ? -8.487 10.321 12.180 1.00 96.88 89 VAL A C 1
ATOM 677 O O . VAL A 1 89 ? -9.198 10.983 11.426 1.00 96.88 89 VAL A O 1
ATOM 680 N N . ASP A 1 90 ? -8.809 9.101 12.593 1.00 95.88 90 ASP A N 1
ATOM 681 C CA . ASP A 1 90 ? -10.087 8.460 12.311 1.00 95.88 90 ASP A CA 1
ATOM 682 C C . ASP A 1 90 ? -11.035 8.632 13.501 1.00 95.88 90 ASP A C 1
ATOM 684 O O . ASP A 1 90 ? -10.835 8.031 14.553 1.00 95.88 90 ASP A O 1
ATOM 688 N N . ASN A 1 91 ? -12.078 9.441 13.326 1.00 92.44 91 ASN A N 1
ATOM 689 C CA . ASN A 1 91 ? -13.086 9.717 14.356 1.00 92.44 91 ASN A CA 1
ATOM 690 C C . ASN A 1 91 ? -14.340 8.840 14.231 1.00 92.44 91 ASN A C 1
ATOM 692 O O . ASN A 1 91 ? -15.281 9.000 14.997 1.00 92.44 91 ASN A O 1
ATOM 696 N N . ASN A 1 92 ? -14.388 7.934 13.252 1.00 85.44 92 ASN A N 1
ATOM 697 C CA . ASN A 1 92 ? -15.581 7.138 12.956 1.00 85.44 92 ASN A CA 1
ATOM 698 C C . ASN A 1 92 ? -15.400 5.660 13.310 1.00 85.44 92 ASN A C 1
ATOM 700 O O . ASN A 1 92 ? -16.028 4.793 12.696 1.00 85.44 92 ASN A O 1
ATOM 704 N N . SER A 1 93 ? -14.505 5.364 14.250 1.00 83.25 93 SER A N 1
ATOM 705 C CA . SER A 1 93 ? -14.231 3.999 14.683 1.00 83.25 93 SER A CA 1
ATOM 706 C C . SER A 1 93 ? -15.460 3.377 15.363 1.00 83.25 93 SER A C 1
ATOM 708 O O . SER A 1 93 ? -16.240 4.047 16.045 1.00 83.25 93 SER A O 1
ATOM 710 N N . LEU A 1 94 ? -15.657 2.076 15.149 1.00 90.81 94 LEU A N 1
ATOM 711 C CA . LEU A 1 94 ? -16.730 1.313 15.791 1.00 90.81 94 LEU A CA 1
ATOM 712 C C . LEU A 1 94 ? -16.233 0.774 17.123 1.00 90.81 94 LEU A C 1
ATOM 714 O O . LEU A 1 94 ? -15.067 0.418 17.200 1.00 90.81 94 LEU A O 1
ATOM 718 N N . LEU A 1 95 ? -17.095 0.641 18.130 1.00 94.19 95 LEU A N 1
ATOM 719 C CA . LEU A 1 95 ? -16.740 -0.054 19.371 1.00 94.19 95 LEU A CA 1
ATOM 720 C C . LEU A 1 95 ? -16.208 -1.471 19.069 1.00 94.19 95 LEU A C 1
ATOM 722 O O . LEU A 1 95 ? -16.841 -2.223 18.325 1.00 94.19 95 LEU A O 1
ATOM 726 N N . GLY A 1 96 ? -15.081 -1.847 19.678 1.00 94.62 96 GLY A N 1
ATOM 727 C CA . GLY A 1 96 ? -14.443 -3.151 19.485 1.00 94.62 96 GLY A CA 1
ATOM 728 C C . GLY A 1 96 ? -13.211 -3.090 18.580 1.00 94.62 96 GLY A C 1
ATOM 729 O O . GLY A 1 96 ? -12.510 -2.082 18.511 1.00 94.62 96 GLY A O 1
ATOM 730 N N . THR A 1 97 ? -12.893 -4.199 17.909 1.00 96.56 97 THR A N 1
ATOM 731 C CA . THR A 1 97 ? -11.685 -4.285 17.076 1.00 96.56 97 THR A CA 1
ATOM 732 C C . THR A 1 97 ? -11.928 -3.698 15.690 1.00 96.56 97 THR A C 1
ATOM 734 O O . THR A 1 97 ? -12.720 -4.216 14.905 1.00 96.56 97 THR A O 1
ATOM 737 N N . ASN A 1 98 ? -11.171 -2.660 15.355 1.00 96.31 98 ASN A N 1
ATOM 738 C CA . ASN A 1 98 ? -11.095 -2.076 14.024 1.00 96.31 98 ASN A CA 1
ATOM 739 C C . ASN A 1 98 ? -9.794 -2.515 13.351 1.00 96.31 98 ASN A C 1
ATOM 741 O O . ASN A 1 98 ? -8.709 -2.314 13.893 1.00 96.31 98 ASN A O 1
ATOM 745 N N . THR A 1 99 ? -9.886 -3.107 12.163 1.00 97.31 99 THR A N 1
ATOM 746 C CA . THR A 1 99 ? -8.714 -3.525 11.387 1.00 97.31 99 THR A CA 1
ATOM 747 C C . THR A 1 99 ? -8.369 -2.458 10.364 1.00 97.31 99 THR A C 1
ATOM 749 O O . THR A 1 99 ? -9.114 -2.238 9.404 1.00 97.31 99 THR A O 1
ATOM 752 N N . TYR A 1 100 ? -7.216 -1.824 10.550 1.00 97.88 100 TYR A N 1
ATOM 753 C CA . TYR A 1 100 ? -6.653 -0.888 9.591 1.00 97.88 100 TYR A CA 1
ATOM 754 C C . TYR A 1 100 ? -5.759 -1.633 8.610 1.00 97.88 100 TYR A C 1
ATOM 756 O O . TYR A 1 100 ? -4.861 -2.368 9.010 1.00 97.88 100 TYR A O 1
ATOM 764 N N . THR A 1 101 ? -6.008 -1.457 7.320 1.00 97.88 101 THR A N 1
ATOM 765 C CA 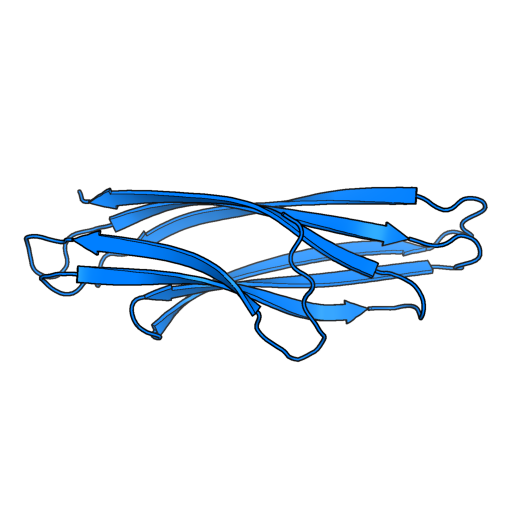. THR A 1 101 ? -5.244 -2.090 6.242 1.00 97.88 101 THR A CA 1
ATOM 766 C C . THR A 1 101 ? -4.600 -1.013 5.393 1.00 97.88 101 THR A C 1
ATOM 768 O O . THR A 1 101 ? -5.285 -0.093 4.945 1.00 97.88 101 THR A O 1
ATOM 771 N N . VAL A 1 102 ? -3.297 -1.145 5.155 1.00 97.62 102 VAL A N 1
ATOM 772 C CA . VAL A 1 102 ? -2.562 -0.312 4.203 1.00 97.62 102 VAL A CA 1
ATOM 773 C C . VAL A 1 102 ? -2.343 -1.128 2.940 1.00 97.62 102 VAL A C 1
ATOM 775 O O . VAL A 1 102 ? -1.772 -2.221 2.994 1.00 97.62 102 VAL A O 1
ATOM 778 N N . THR A 1 103 ? -2.772 -0.594 1.804 1.00 96.94 103 THR A N 1
ATOM 779 C CA . THR A 1 103 ? -2.556 -1.188 0.482 1.00 96.94 103 THR A CA 1
ATOM 780 C C . THR A 1 103 ? -1.763 -0.241 -0.401 1.00 96.94 103 THR A C 1
ATOM 782 O O . THR A 1 103 ? -1.877 0.975 -0.259 1.00 96.94 103 THR A O 1
ATOM 785 N N . VAL A 1 104 ? -1.005 -0.790 -1.345 1.00 95.50 104 VAL A N 1
ATOM 786 C CA . VAL A 1 104 ? -0.336 -0.016 -2.397 1.00 95.50 104 VAL A CA 1
ATOM 787 C C . VAL A 1 104 ? -0.706 -0.527 -3.784 1.00 95.50 104 VAL A C 1
ATOM 789 O O . VAL A 1 104 ? -0.997 -1.710 -3.951 1.00 95.50 104 VAL A O 1
ATOM 792 N N . GLU A 1 105 ? -0.686 0.356 -4.774 1.00 93.75 105 GLU A N 1
ATOM 793 C CA . GLU A 1 105 ? -1.028 0.053 -6.166 1.00 93.75 105 GLU A CA 1
ATOM 794 C C . GLU A 1 105 ? -0.166 0.886 -7.124 1.00 93.75 105 GLU A C 1
ATOM 796 O O . GLU A 1 105 ? 0.061 2.072 -6.872 1.00 93.75 105 GLU A O 1
ATOM 801 N N . PHE A 1 106 ? 0.263 0.302 -8.251 1.00 87.06 106 PHE A N 1
ATOM 802 C CA . PHE A 1 106 ? 0.760 1.090 -9.383 1.00 87.06 106 PHE A CA 1
ATOM 803 C C . PHE A 1 106 ? -0.381 1.675 -10.194 1.00 87.06 106 PHE A C 1
ATOM 805 O O . PHE A 1 106 ? -1.203 0.930 -10.725 1.00 87.06 106 PHE A O 1
ATOM 812 N N . PHE A 1 107 ? -0.348 2.989 -10.404 1.00 82.62 107 PHE A N 1
ATOM 813 C CA . PHE A 1 107 ? -1.256 3.642 -11.350 1.00 82.62 107 PHE A CA 1
ATOM 814 C C . PHE A 1 107 ? -0.541 4.217 -12.581 1.00 82.62 107 PHE A C 1
ATOM 816 O O . PHE A 1 107 ? -1.198 4.508 -13.576 1.00 82.62 107 PHE A O 1
ATOM 823 N N . ALA A 1 108 ? 0.790 4.362 -12.552 1.00 74.88 108 ALA A N 1
ATOM 824 C CA . ALA A 1 108 ? 1.568 4.842 -13.696 1.00 74.88 108 ALA A CA 1
ATOM 825 C C . ALA A 1 108 ? 2.969 4.209 -13.756 1.00 74.88 108 ALA A C 1
ATOM 827 O O . ALA A 1 108 ? 3.623 4.037 -12.724 1.00 74.88 108 ALA A O 1
ATOM 828 N N . ARG A 1 109 ? 3.434 3.893 -14.974 1.00 71.50 109 ARG A N 1
ATOM 829 C CA . ARG A 1 109 ? 4.805 3.451 -15.292 1.00 71.50 109 ARG A CA 1
ATOM 830 C C . ARG A 1 109 ? 5.140 3.829 -16.738 1.00 71.50 109 ARG A C 1
ATOM 832 O O . ARG A 1 109 ? 4.467 3.354 -17.647 1.00 71.50 109 ARG A O 1
ATOM 839 N N . SER A 1 110 ? 6.177 4.638 -16.963 1.00 65.62 110 SER A N 1
ATOM 840 C CA . SER A 1 110 ? 6.504 5.138 -18.313 1.00 65.62 110 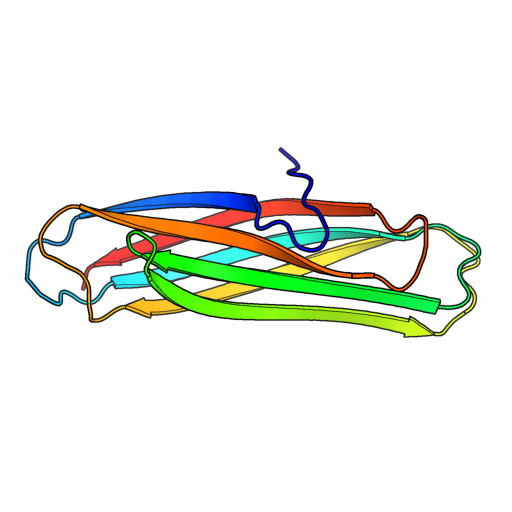SER A CA 1
ATOM 841 C C . SER A 1 110 ? 7.395 4.222 -19.161 1.00 65.62 110 SER A C 1
ATOM 843 O O . SER A 1 110 ? 7.571 4.492 -20.345 1.00 65.62 110 SER A O 1
ATOM 845 N N . GLY A 1 111 ? 7.983 3.159 -18.597 1.00 65.38 111 GLY A N 1
ATOM 846 C CA . GLY A 1 111 ? 8.968 2.343 -19.313 1.00 65.38 111 GLY A CA 1
ATOM 847 C C . GLY A 1 111 ? 8.987 0.870 -18.911 1.00 65.38 111 GLY A C 1
ATOM 848 O O . GLY A 1 111 ? 8.941 0.521 -17.722 1.00 65.38 111 GLY A O 1
ATOM 849 N N . ALA A 1 112 ? 9.100 -0.002 -19.917 1.00 62.62 112 ALA A N 1
ATOM 850 C CA . ALA A 1 112 ? 9.414 -1.412 -19.729 1.00 62.62 112 ALA A CA 1
ATOM 851 C C . ALA A 1 112 ? 10.784 -1.529 -19.033 1.00 62.62 112 ALA A C 1
ATOM 853 O O . ALA A 1 112 ? 11.779 -1.003 -19.515 1.00 62.62 112 ALA A O 1
ATOM 854 N N . GLY A 1 113 ? 10.826 -2.160 -17.857 1.00 71.31 113 GLY A N 1
ATOM 855 C CA . GLY A 1 113 ? 12.062 -2.406 -17.097 1.00 71.31 113 GLY A CA 1
ATOM 856 C C . GLY A 1 113 ? 12.147 -1.755 -15.709 1.00 71.31 113 GLY A C 1
ATOM 857 O O . GLY A 1 113 ? 12.834 -2.295 -14.853 1.00 71.31 113 GLY A O 1
ATOM 858 N N . VAL A 1 114 ? 11.381 -0.694 -15.414 1.00 80.19 114 VAL A N 1
ATOM 859 C CA . VAL A 1 114 ? 11.318 -0.113 -14.049 1.00 80.19 114 VAL A CA 1
ATOM 860 C C . VAL A 1 114 ? 10.669 -1.085 -13.052 1.00 80.19 114 VAL A C 1
ATOM 862 O O . VAL A 1 114 ? 9.465 -1.315 -13.132 1.00 80.19 114 VAL A O 1
ATOM 865 N N . THR A 1 115 ? 11.422 -1.685 -12.131 1.00 85.69 115 THR A N 1
ATOM 866 C CA . THR A 1 115 ? 10.833 -2.553 -11.093 1.00 85.69 115 THR A CA 1
ATOM 867 C C . THR A 1 115 ? 10.599 -1.755 -9.833 1.00 85.69 115 THR A C 1
ATOM 869 O O . THR A 1 115 ? 11.399 -0.893 -9.483 1.00 85.69 115 THR A O 1
ATOM 872 N N . ILE A 1 116 ? 9.482 -1.999 -9.157 1.00 86.31 116 ILE A N 1
ATOM 873 C CA . ILE A 1 116 ? 9.143 -1.223 -7.977 1.00 86.31 116 ILE A CA 1
ATOM 874 C C . ILE A 1 116 ? 8.547 -2.150 -6.930 1.00 86.31 116 ILE A C 1
ATOM 876 O O . ILE A 1 116 ? 7.744 -3.036 -7.218 1.00 86.31 116 ILE A O 1
ATOM 880 N N . THR A 1 117 ? 9.005 -1.964 -5.704 1.00 90.31 117 THR A N 1
ATOM 881 C CA . THR A 1 117 ? 8.667 -2.801 -4.562 1.00 90.31 117 THR A CA 1
ATOM 882 C C . THR A 1 117 ? 8.408 -1.912 -3.370 1.00 90.31 117 THR A C 1
ATOM 884 O O . THR A 1 117 ? 9.037 -0.867 -3.202 1.00 90.31 117 THR A O 1
ATOM 887 N N . ALA A 1 118 ? 7.493 -2.335 -2.512 1.00 90.25 118 ALA A N 1
ATOM 888 C CA . ALA A 1 118 ? 7.411 -1.743 -1.196 1.00 90.25 118 ALA A CA 1
ATOM 889 C C . ALA A 1 118 ? 8.494 -2.420 -0.339 1.00 90.25 118 ALA A C 1
ATOM 891 O O . ALA A 1 118 ? 8.759 -3.615 -0.513 1.00 90.25 118 ALA A O 1
ATOM 892 N N . GLN A 1 119 ? 9.150 -1.662 0.537 1.00 91.88 119 GLN A N 1
ATOM 893 C CA . GLN A 1 119 ? 10.301 -2.096 1.336 1.00 91.88 119 GLN A CA 1
ATOM 894 C C . GLN A 1 119 ? 9.969 -2.050 2.825 1.00 91.88 119 GLN A C 1
ATOM 896 O O . GLN A 1 119 ? 9.169 -2.864 3.282 1.00 91.88 119 GLN A O 1
ATOM 901 N N . SER A 1 120 ? 10.555 -1.138 3.598 1.00 91.31 120 SER A N 1
ATOM 902 C CA . SER A 1 120 ? 10.181 -0.949 4.999 1.00 91.31 120 SER A CA 1
ATOM 903 C C . SER A 1 120 ? 8.793 -0.325 5.071 1.00 91.31 120 SER A C 1
ATOM 905 O O . SER A 1 120 ? 8.480 0.598 4.317 1.00 91.31 120 SER A O 1
ATOM 907 N N . ARG A 1 121 ? 7.949 -0.816 5.976 1.00 93.62 121 ARG A N 1
ATOM 908 C CA . ARG A 1 121 ? 6.661 -0.191 6.279 1.00 93.62 121 ARG A CA 1
ATOM 909 C C . ARG A 1 121 ? 6.436 -0.225 7.778 1.00 93.62 121 ARG A C 1
ATOM 911 O O . ARG A 1 121 ? 6.793 -1.210 8.420 1.00 93.62 121 ARG A O 1
ATOM 918 N N . ALA A 1 122 ? 5.806 0.812 8.299 1.00 95.62 122 ALA A N 1
ATOM 919 C CA . ALA A 1 122 ? 5.336 0.846 9.669 1.00 95.62 122 ALA A CA 1
ATOM 920 C C . ALA A 1 122 ? 4.007 1.590 9.730 1.00 95.62 122 ALA A C 1
ATOM 922 O O . ALA A 1 122 ? 3.787 2.553 8.997 1.00 95.62 122 ALA A O 1
ATOM 923 N N . ILE A 1 123 ? 3.137 1.145 10.623 1.00 96.62 123 ILE A N 1
ATOM 924 C CA . ILE A 1 123 ? 1.958 1.892 11.033 1.00 96.62 123 ILE A CA 1
ATOM 925 C C . ILE A 1 123 ? 1.799 1.700 12.532 1.00 96.62 123 ILE A C 1
ATOM 927 O O . ILE A 1 123 ? 1.988 0.598 13.046 1.00 96.62 123 ILE A O 1
ATOM 931 N N . ASN A 1 124 ? 1.487 2.785 13.217 1.00 96.88 124 ASN A N 1
ATOM 932 C CA . ASN A 1 124 ? 1.142 2.805 14.620 1.00 96.88 124 ASN A CA 1
ATOM 933 C C . ASN A 1 124 ? -0.239 3.436 14.785 1.00 96.8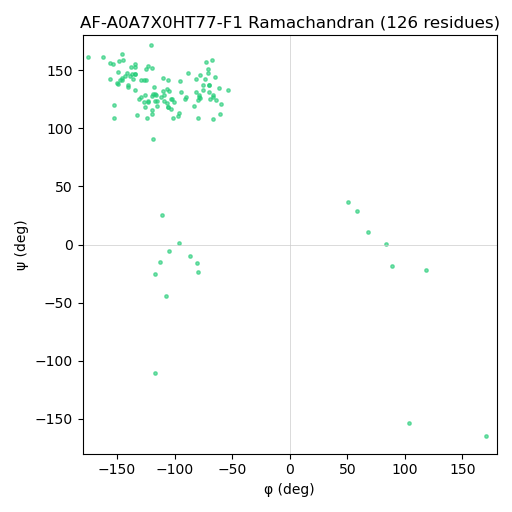8 124 ASN A C 1
ATOM 935 O O . ASN A 1 124 ? -0.652 4.257 13.963 1.00 96.88 124 ASN A O 1
ATOM 939 N N . ALA A 1 125 ? -0.924 3.061 15.859 1.00 96.38 125 ALA A N 1
ATOM 940 C CA . ALA A 1 125 ? -2.201 3.636 16.233 1.00 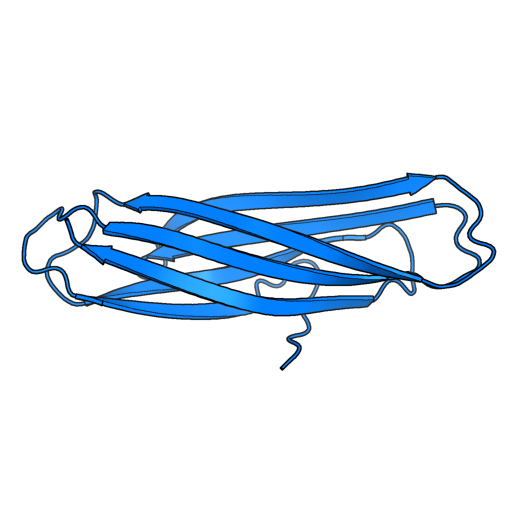96.38 125 ALA A CA 1
ATOM 941 C C . ALA A 1 125 ? -2.184 4.076 17.694 1.00 96.38 125 ALA A C 1
ATOM 943 O O . ALA A 1 125 ? -1.650 3.377 18.554 1.00 96.38 125 ALA A O 1
ATOM 944 N N . LEU A 1 126 ? -2.824 5.206 17.966 1.00 96.75 126 LEU A N 1
ATOM 945 C CA . LEU A 1 126 ? -3.128 5.682 19.306 1.00 96.75 126 LEU A CA 1
ATOM 946 C C . LEU A 1 126 ? -4.628 5.951 19.396 1.00 96.75 126 LEU A C 1
ATOM 948 O O . LEU A 1 126 ? -5.154 6.792 18.669 1.00 96.75 126 LEU A O 1
ATOM 952 N N . THR A 1 127 ? -5.309 5.234 20.283 1.00 94.25 127 THR A N 1
ATOM 953 C CA . THR A 1 127 ? -6.687 5.541 20.677 1.00 94.25 127 THR A CA 1
ATOM 954 C C . THR A 1 127 ? -6.673 6.695 21.670 1.00 94.25 127 THR A C 1
ATOM 956 O O . THR A 1 127 ? -5.928 6.631 22.651 1.00 94.25 127 THR A O 1
ATOM 959 N N . ILE A 1 128 ? -7.473 7.725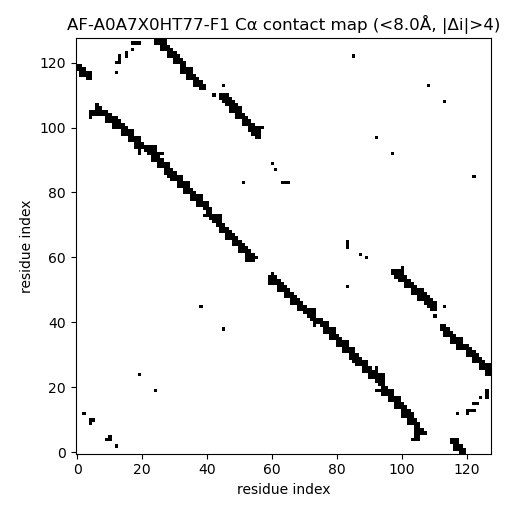 21.412 1.00 90.56 128 ILE A N 1
ATOM 960 C CA . ILE A 1 128 ? -7.563 8.943 22.232 1.00 90.56 128 ILE A CA 1
ATOM 961 C C . ILE A 1 128 ? -8.827 8.896 23.090 1.00 90.56 128 ILE A C 1
ATOM 963 O O . ILE A 1 128 ? -9.819 8.274 22.645 1.00 90.56 128 ILE A O 1
#

Organism: NCBI:txid1456

Foldseek 3Di:
DWAFAEAPGKDWDDKDKDADADALFKKKKWKKWKKKKKFAAQDQKKKWKKWKFKDKVNHTDDIFMDIDMDGHHGRGIDMDIDMTIDTDMRRRDGHTIIMMIIIMHTHDIDDDPIGMITDDIDMDMDGD

Nearest PDB structures (foldseek):
  7vrn-assembly1_A  TM=4.982E-01  e=2.278E-03  Infectious bursal disease virus
  2gsy-assembly1_P  TM=5.215E-01  e=1.389E-02  Infectious bursal disease virus
  7vrp-assembly1_J  TM=4.557E-01  e=5.915E-03  Infectious bursal disease virus
  1wce-assembly1_F-7  TM=4.484E-01  e=5.915E-03  Infectious bursal disease virus
  7vrn-assembly1_K  TM=4.487E-01  e=8.841E-03  Infectious bursal disease virus